Protein AF-A0AAV4U4C6-F1 (afdb_monomer_lite)

Radius of gyration: 28.1 Å; chains: 1; bounding box: 62×24×67 Å

Structure (mmCIF, N/CA/C/O backbone):
data_AF-A0AAV4U4C6-F1
#
_entry.id   AF-A0AAV4U4C6-F1
#
loop_
_atom_site.group_PDB
_atom_site.id
_atom_site.type_symbol
_atom_site.label_atom_id
_atom_site.label_alt_id
_atom_site.label_comp_id
_atom_site.label_asym_id
_atom_site.label_entity_id
_atom_site.label_seq_id
_atom_site.pdbx_PDB_ins_code
_atom_site.Cartn_x
_atom_site.Cartn_y
_atom_site.Cartn_z
_atom_site.occupancy
_atom_site.B_iso_or_equiv
_atom_site.auth_seq_id
_atom_site.auth_comp_id
_atom_site.auth_asym_id
_atom_site.auth_atom_id
_atom_site.pdbx_PDB_model_num
ATOM 1 N N . MET A 1 1 ? 18.246 0.520 -36.830 1.00 78.44 1 MET A N 1
ATOM 2 C CA . MET A 1 1 ? 16.838 0.616 -36.380 1.00 78.44 1 MET A CA 1
ATOM 3 C C . MET A 1 1 ? 16.570 -0.209 -35.117 1.00 78.44 1 MET A C 1
ATOM 5 O O . MET A 1 1 ? 16.070 0.359 -34.158 1.00 78.44 1 MET A O 1
ATOM 9 N N . VAL A 1 2 ? 16.977 -1.487 -35.061 1.00 93.62 2 VAL A N 1
ATOM 10 C CA . VAL A 1 2 ? 16.736 -2.390 -33.907 1.00 93.62 2 VAL A CA 1
ATOM 11 C C . VAL A 1 2 ? 17.307 -1.869 -32.581 1.00 93.62 2 VAL A C 1
ATOM 13 O O . VAL A 1 2 ? 16.599 -1.880 -31.589 1.00 93.62 2 VAL A O 1
ATOM 16 N N . ILE A 1 3 ? 18.530 -1.326 -32.566 1.00 96.38 3 ILE A N 1
ATOM 17 C CA . ILE A 1 3 ? 19.158 -0.798 -31.335 1.00 96.38 3 ILE A CA 1
ATOM 18 C C . ILE A 1 3 ? 18.338 0.352 -30.722 1.00 96.38 3 ILE A C 1
ATOM 20 O O . ILE A 1 3 ? 18.138 0.415 -29.513 1.00 96.38 3 ILE A O 1
ATOM 24 N N . ALA A 1 4 ? 17.821 1.255 -31.560 1.00 95.19 4 ALA A N 1
ATOM 25 C CA . ALA A 1 4 ? 16.978 2.353 -31.091 1.00 95.19 4 ALA A CA 1
ATOM 26 C C . ALA A 1 4 ? 15.636 1.835 -30.546 1.00 95.19 4 ALA A C 1
ATOM 28 O O . ALA A 1 4 ? 15.175 2.292 -29.504 1.00 95.19 4 ALA A O 1
ATOM 29 N N . GLN A 1 5 ? 15.040 0.840 -31.212 1.00 95.75 5 GLN A N 1
ATOM 30 C CA . GLN A 1 5 ? 13.808 0.195 -30.761 1.00 95.75 5 GLN A CA 1
ATOM 31 C C . GLN A 1 5 ? 13.997 -0.534 -29.426 1.00 95.75 5 GLN A C 1
ATOM 33 O O . GLN A 1 5 ? 13.148 -0.407 -28.547 1.00 95.75 5 GLN A O 1
ATOM 38 N N . THR A 1 6 ? 15.106 -1.255 -29.245 1.00 96.94 6 THR A N 1
ATOM 39 C CA . THR A 1 6 ? 15.388 -1.975 -27.997 1.00 96.94 6 THR A CA 1
ATOM 40 C C . THR A 1 6 ? 15.608 -1.012 -26.836 1.00 96.94 6 THR A C 1
ATOM 42 O O . THR A 1 6 ? 15.078 -1.237 -25.749 1.00 96.94 6 THR A O 1
ATOM 45 N N . ILE A 1 7 ? 16.312 0.101 -27.072 1.00 97.75 7 ILE A N 1
ATOM 46 C CA . ILE A 1 7 ? 16.481 1.164 -26.071 1.00 97.75 7 ILE A CA 1
ATOM 47 C C . ILE A 1 7 ? 15.124 1.780 -25.713 1.00 97.75 7 ILE A C 1
ATOM 49 O O . ILE A 1 7 ? 14.802 1.903 -24.534 1.00 97.75 7 ILE A O 1
ATOM 53 N N . LEU A 1 8 ? 14.293 2.102 -26.708 1.00 97.38 8 LEU A N 1
ATOM 54 C CA . LEU A 1 8 ? 12.963 2.665 -26.473 1.00 97.38 8 LEU A CA 1
ATOM 55 C C . LEU A 1 8 ? 12.069 1.705 -25.674 1.00 97.38 8 LEU A C 1
ATOM 57 O O . LEU A 1 8 ? 11.430 2.123 -24.712 1.00 97.38 8 LEU A O 1
ATOM 61 N N . SER A 1 9 ? 12.061 0.415 -26.021 1.00 96.38 9 SER A N 1
ATOM 62 C CA . SER A 1 9 ? 11.282 -0.587 -25.285 1.00 96.38 9 SER A CA 1
ATOM 63 C C . SER A 1 9 ? 11.755 -0.761 -23.842 1.00 96.38 9 SER A C 1
ATOM 65 O O . SER A 1 9 ? 10.929 -0.933 -22.950 1.00 96.38 9 SER A O 1
ATOM 67 N N . LEU A 1 10 ? 13.067 -0.662 -23.598 1.00 96.50 10 LEU A N 1
ATOM 68 C CA . LEU A 1 10 ? 13.634 -0.750 -22.255 1.00 96.50 10 LEU A CA 1
ATOM 69 C C . LEU A 1 10 ? 13.202 0.444 -21.393 1.00 96.50 10 LEU A C 1
ATOM 71 O O . LEU A 1 10 ? 12.768 0.255 -20.260 1.00 96.50 10 LEU A O 1
ATOM 75 N N . LEU A 1 11 ? 13.270 1.662 -21.938 1.00 97.31 11 LEU A N 1
ATOM 76 C CA . LEU A 1 11 ? 12.855 2.875 -21.228 1.00 97.31 11 LEU A CA 1
ATOM 77 C C . LEU A 1 11 ? 11.363 2.848 -20.877 1.00 97.31 11 LEU A C 1
ATOM 79 O O . LEU A 1 11 ? 10.994 3.168 -19.748 1.00 97.31 11 LEU A O 1
ATOM 83 N N . LEU A 1 12 ? 10.512 2.412 -21.811 1.00 96.94 12 LEU A N 1
ATOM 84 C CA . LEU A 1 12 ? 9.073 2.273 -21.572 1.00 96.94 12 LEU A CA 1
ATOM 85 C C . LEU A 1 12 ? 8.761 1.218 -20.506 1.00 96.94 12 LEU A C 1
ATOM 87 O O . LEU A 1 12 ? 7.885 1.439 -19.673 1.00 96.94 12 LEU A O 1
ATOM 91 N N . ALA A 1 13 ? 9.485 0.096 -20.493 1.00 96.44 13 ALA A N 1
ATOM 92 C CA . ALA A 1 13 ? 9.307 -0.943 -19.483 1.00 96.44 13 ALA A CA 1
ATOM 93 C C . ALA A 1 13 ? 9.681 -0.448 -18.077 1.00 96.44 13 ALA A C 1
ATOM 95 O O . ALA A 1 13 ? 8.913 -0.640 -17.136 1.00 96.44 13 ALA A O 1
ATOM 96 N N . LEU A 1 14 ? 10.821 0.238 -17.934 1.00 95.81 14 LEU A N 1
ATOM 97 C CA . LEU A 1 14 ? 11.250 0.819 -16.656 1.00 95.81 14 LEU A CA 1
ATOM 98 C C . LEU A 1 14 ? 10.265 1.878 -16.154 1.00 95.81 14 LEU A C 1
ATOM 100 O O . LEU A 1 14 ? 9.901 1.883 -14.975 1.00 95.81 14 LEU A O 1
ATOM 104 N N . TRP A 1 15 ? 9.787 2.736 -17.056 1.00 95.56 15 TRP A N 1
ATOM 105 C CA . TRP A 1 15 ? 8.754 3.716 -16.738 1.00 95.56 15 TRP A CA 1
ATOM 106 C C . TRP A 1 15 ? 7.463 3.035 -16.271 1.00 95.56 15 TRP A C 1
ATOM 108 O O . TRP A 1 15 ? 6.923 3.385 -15.225 1.00 95.56 15 TRP A O 1
AT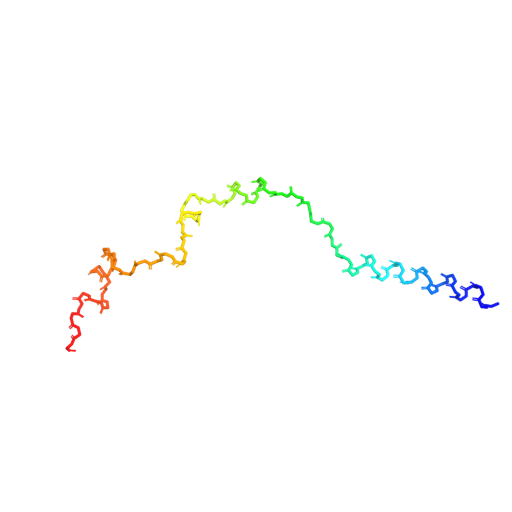OM 118 N N . GLY A 1 16 ? 6.992 2.024 -17.006 1.00 94.44 16 GLY A N 1
ATOM 119 C CA . GLY A 1 16 ? 5.778 1.279 -16.676 1.00 94.44 16 GLY A CA 1
ATOM 120 C C . GLY A 1 16 ? 5.850 0.610 -15.305 1.00 94.44 16 GLY A C 1
ATOM 121 O O . GLY A 1 16 ? 4.933 0.763 -14.503 1.00 94.44 16 GLY A O 1
ATOM 122 N N . VAL A 1 17 ? 6.959 -0.067 -14.995 1.00 94.62 17 VAL A N 1
ATOM 123 C CA . VAL A 1 17 ? 7.164 -0.692 -13.678 1.00 94.62 17 VAL A CA 1
ATOM 124 C C . VAL A 1 17 ? 7.172 0.352 -12.568 1.00 94.62 17 VAL A C 1
ATOM 126 O O . VAL A 1 17 ? 6.547 0.131 -11.539 1.00 94.62 17 VAL A O 1
ATOM 129 N N . THR A 1 18 ? 7.820 1.499 -12.775 1.00 91.06 18 THR A N 1
ATOM 130 C CA . THR A 1 18 ? 7.884 2.565 -11.760 1.00 91.06 18 THR A CA 1
ATOM 131 C C . THR A 1 18 ? 6.504 3.165 -11.480 1.00 91.06 18 THR A C 1
ATOM 133 O O . THR A 1 18 ? 6.1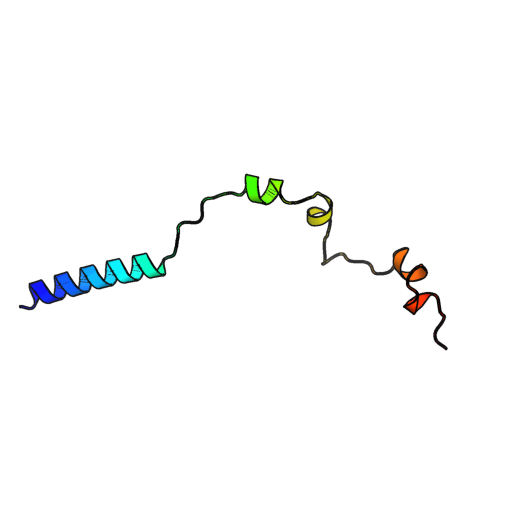71 3.426 -10.330 1.00 91.06 18 THR A O 1
ATOM 136 N N . VAL A 1 19 ? 5.668 3.328 -12.510 1.00 90.06 19 VAL A N 1
ATOM 137 C CA . VAL A 1 19 ? 4.279 3.791 -12.355 1.00 90.06 19 VAL A CA 1
ATOM 138 C C . VAL A 1 19 ? 3.416 2.751 -11.629 1.00 90.06 19 VAL A C 1
ATOM 140 O O . VAL A 1 19 ? 2.597 3.116 -10.790 1.00 90.06 19 VAL A O 1
ATOM 143 N N . ILE A 1 20 ? 3.599 1.459 -11.923 1.00 91.44 20 ILE A N 1
ATOM 144 C CA . ILE A 1 20 ? 2.823 0.367 -11.307 1.00 91.44 20 ILE A CA 1
ATOM 145 C C . ILE A 1 20 ? 3.270 0.085 -9.868 1.00 91.44 20 ILE A C 1
ATOM 147 O O . ILE A 1 20 ? 2.443 -0.295 -9.042 1.00 91.44 20 ILE A O 1
ATOM 151 N N . ALA A 1 21 ? 4.555 0.276 -9.554 1.00 88.25 21 ALA A N 1
ATOM 152 C CA . ALA A 1 21 ? 5.113 0.044 -8.223 1.00 88.25 21 ALA A CA 1
ATOM 153 C C . ALA A 1 21 ? 4.424 0.882 -7.129 1.00 88.25 21 ALA A C 1
ATOM 155 O O . ALA A 1 21 ? 4.477 0.507 -5.957 1.00 88.25 21 ALA A O 1
ATOM 156 N N . GLY A 1 22 ? 3.724 1.955 -7.517 1.00 83.19 22 GLY A N 1
ATOM 157 C CA . GLY A 1 22 ? 2.947 2.793 -6.616 1.00 83.19 22 GLY A CA 1
ATOM 158 C C . GLY A 1 22 ? 3.822 3.726 -5.786 1.00 83.19 22 GLY A C 1
ATOM 159 O O . GLY A 1 22 ? 5.048 3.739 -5.894 1.00 83.19 22 GLY A O 1
ATOM 160 N N . GLU A 1 23 ? 3.181 4.554 -4.965 1.00 83.62 23 GLU A N 1
ATOM 161 C CA . GLU A 1 23 ? 3.912 5.492 -4.120 1.00 83.62 23 GLU A CA 1
ATOM 162 C C . GLU A 1 23 ? 4.585 4.779 -2.949 1.00 83.62 23 GLU A C 1
ATOM 164 O O . GLU A 1 23 ? 4.001 3.913 -2.288 1.00 83.62 23 GLU A O 1
ATOM 169 N N . PHE A 1 24 ? 5.816 5.192 -2.649 1.00 76.81 24 PHE A N 1
ATOM 170 C CA . PHE A 1 24 ? 6.473 4.787 -1.419 1.00 76.81 24 PHE A CA 1
ATOM 171 C C . PHE A 1 24 ? 5.666 5.310 -0.230 1.00 76.81 24 PHE A C 1
ATOM 173 O O . PHE A 1 24 ? 5.651 6.507 0.058 1.00 76.81 24 PHE A O 1
ATOM 180 N N . LYS A 1 25 ? 4.994 4.403 0.483 1.00 75.62 25 LYS A N 1
ATOM 181 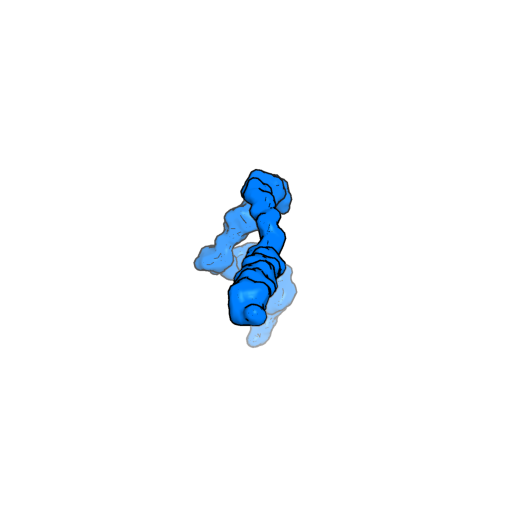C CA . LYS A 1 25 ? 4.331 4.740 1.740 1.00 75.62 25 LYS A CA 1
ATOM 182 C C . LYS A 1 25 ? 5.397 4.895 2.821 1.00 75.62 25 LYS A C 1
ATOM 184 O O . LYS A 1 25 ? 6.092 3.939 3.159 1.00 75.62 25 LYS A O 1
ATOM 189 N N . GLU A 1 26 ? 5.520 6.096 3.371 1.00 74.69 26 GLU A N 1
ATOM 190 C CA . GLU A 1 26 ? 6.389 6.351 4.518 1.00 74.69 26 GLU A CA 1
ATOM 191 C C . GLU A 1 26 ? 6.010 5.441 5.701 1.00 74.69 26 GLU A C 1
ATOM 193 O O . GLU A 1 26 ? 4.826 5.211 5.979 1.00 74.69 26 GLU A O 1
ATOM 198 N N . ILE A 1 27 ? 7.015 4.930 6.419 1.00 76.06 27 ILE A N 1
ATOM 199 C CA . ILE A 1 27 ? 6.817 4.074 7.593 1.00 76.06 27 ILE A CA 1
ATOM 200 C C . ILE A 1 27 ? 6.339 4.946 8.765 1.00 76.06 27 ILE A C 1
ATOM 202 O O . ILE A 1 27 ? 7.107 5.340 9.637 1.00 76.06 27 ILE A O 1
ATOM 206 N N . ARG A 1 28 ? 5.037 5.247 8.802 1.00 73.38 28 ARG A N 1
ATOM 207 C CA . ARG A 1 28 ? 4.375 6.008 9.878 1.00 73.38 28 ARG A CA 1
ATOM 208 C C . ARG A 1 28 ? 3.765 5.097 10.937 1.00 73.38 28 ARG A C 1
ATOM 210 O O . ARG A 1 28 ? 2.614 5.267 11.330 1.00 73.38 28 ARG A O 1
ATOM 217 N N . ALA A 1 29 ? 4.533 4.111 11.396 1.00 75.25 29 ALA A N 1
ATOM 218 C CA . ALA A 1 29 ? 4.066 3.171 12.415 1.00 75.25 29 ALA A CA 1
ATOM 219 C C . ALA A 1 29 ? 3.677 3.893 13.718 1.00 75.25 29 ALA A C 1
ATOM 221 O O . ALA A 1 29 ? 2.670 3.552 14.331 1.00 75.25 29 ALA A O 1
ATOM 222 N N . VAL A 1 30 ? 4.440 4.926 14.097 1.00 75.31 30 VAL A N 1
ATOM 223 C CA . VAL A 1 30 ? 4.182 5.722 15.305 1.00 75.31 30 VAL A CA 1
ATOM 224 C C . VAL A 1 30 ? 2.912 6.560 15.143 1.00 75.31 30 VAL A C 1
ATOM 226 O O . VAL A 1 30 ? 2.004 6.408 15.946 1.00 75.31 30 VAL A O 1
ATOM 229 N N . THR A 1 31 ? 2.767 7.332 14.061 1.00 73.94 31 THR A N 1
ATOM 230 C CA . THR A 1 31 ? 1.575 8.174 13.829 1.00 73.94 3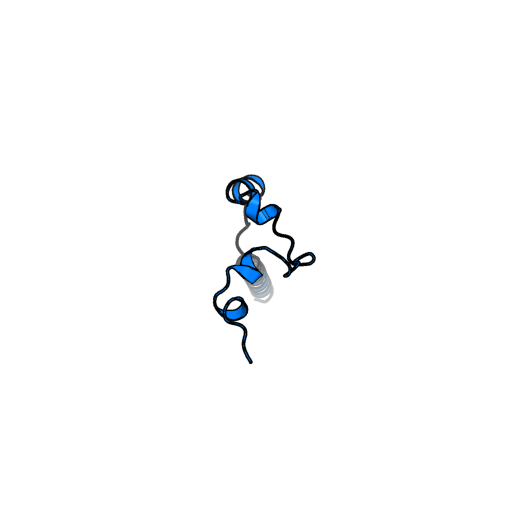1 THR A CA 1
ATOM 231 C C . THR A 1 31 ? 0.285 7.373 13.637 1.00 73.94 31 THR A C 1
ATOM 233 O O . THR A 1 31 ? -0.793 7.806 14.043 1.00 73.94 31 THR A O 1
ATOM 236 N N . GLU A 1 32 ? 0.356 6.188 13.025 1.00 77.31 32 GLU A N 1
ATOM 237 C CA . GLU A 1 32 ? -0.812 5.307 12.922 1.00 77.31 32 GLU A CA 1
ATOM 238 C C . GLU A 1 32 ? -1.211 4.729 14.291 1.00 77.31 32 GLU A C 1
ATOM 240 O O . GLU A 1 32 ? -2.392 4.481 14.538 1.00 77.31 32 GLU A O 1
ATOM 245 N N . LEU A 1 33 ? -0.242 4.519 15.186 1.00 79.81 33 LEU A N 1
ATOM 246 C CA . LEU A 1 33 ? -0.484 4.031 16.540 1.00 79.81 33 LEU A CA 1
ATOM 247 C C . LEU A 1 33 ? -0.950 5.149 17.484 1.00 79.81 33 LEU A C 1
ATOM 249 O O . LEU A 1 33 ? -1.817 4.898 18.312 1.00 79.81 33 LEU A O 1
ATOM 253 N N . GLU A 1 34 ? -0.457 6.379 17.315 1.00 80.25 34 GLU A N 1
ATOM 254 C CA . GLU A 1 34 ? -0.901 7.571 18.058 1.00 80.25 34 GLU A CA 1
ATOM 255 C C . GLU A 1 34 ? -2.397 7.853 17.863 1.00 80.25 34 GLU A C 1
ATOM 257 O O . GLU A 1 34 ? -3.076 8.289 18.789 1.00 80.25 34 GLU A O 1
ATOM 262 N N . ASN A 1 35 ? -2.937 7.544 16.681 1.00 81.69 35 ASN A N 1
ATOM 263 C CA . ASN A 1 35 ? -4.363 7.688 16.385 1.00 81.69 35 ASN A CA 1
ATOM 264 C C . ASN A 1 35 ? -5.227 6.501 16.864 1.00 81.69 35 ASN A C 1
ATOM 266 O O . ASN A 1 35 ? -6.440 6.506 16.651 1.00 81.69 35 ASN A O 1
ATOM 270 N N . LYS A 1 36 ? -4.644 5.469 17.492 1.00 86.88 36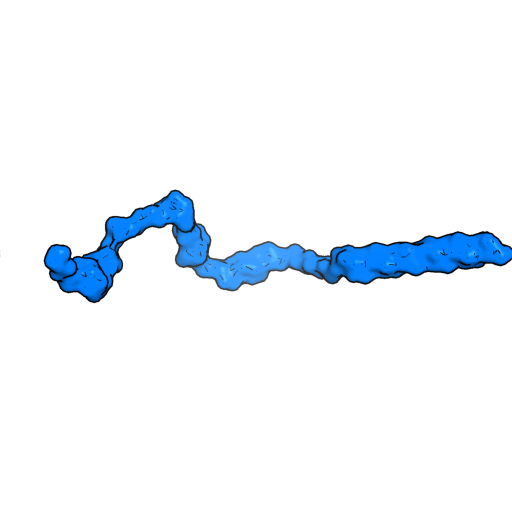 LYS A N 1
ATOM 271 C CA . LYS A 1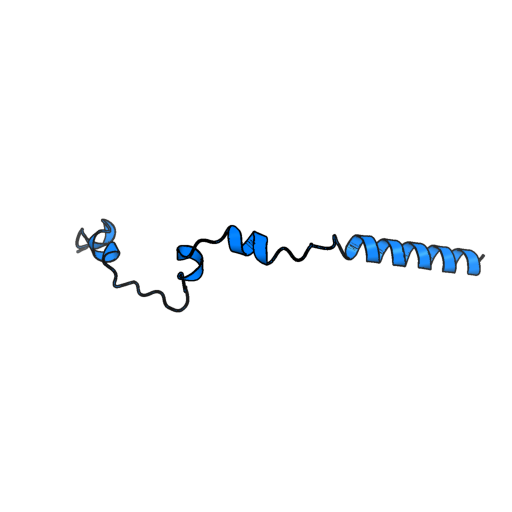 36 ? -5.373 4.306 18.025 1.00 86.88 36 LYS A CA 1
ATOM 272 C C . LYS A 1 36 ? -5.502 4.402 19.545 1.00 86.88 36 LYS A C 1
ATOM 274 O O . LYS A 1 36 ? -4.517 4.479 20.269 1.00 86.88 36 LYS A O 1
ATOM 279 N N . THR A 1 37 ? -6.731 4.330 20.048 1.00 88.12 37 THR A N 1
ATOM 280 C CA . THR A 1 37 ? -7.014 4.315 21.492 1.00 88.12 37 THR A CA 1
ATOM 281 C C . THR A 1 37 ? -6.824 2.915 22.085 1.00 88.12 37 THR A C 1
ATOM 283 O O . THR A 1 37 ? -6.965 1.903 21.394 1.00 88.12 37 THR A O 1
ATOM 286 N N . PHE A 1 38 ? -6.589 2.834 23.398 1.00 88.00 38 PHE A N 1
ATOM 287 C CA . PHE A 1 38 ? -6.525 1.565 24.137 1.00 88.00 38 PHE A CA 1
ATOM 288 C C . PHE A 1 38 ? -7.777 0.693 23.973 1.00 88.00 38 PHE A C 1
ATOM 290 O O . PHE A 1 38 ? -7.662 -0.529 23.961 1.00 88.00 38 PHE A O 1
ATOM 297 N N . GLU A 1 39 ? -8.954 1.295 23.785 1.00 86.06 39 GLU A N 1
ATOM 298 C CA . GLU A 1 39 ? -10.200 0.565 23.517 1.00 86.06 39 GLU A CA 1
ATOM 299 C C . GLU A 1 39 ? -10.125 -0.249 22.217 1.00 86.06 39 GLU A C 1
ATOM 301 O O . GLU A 1 39 ? -10.522 -1.413 22.183 1.00 86.06 39 GLU A O 1
ATOM 306 N N . VAL A 1 40 ? -9.537 0.327 21.164 1.00 87.44 40 VAL A N 1
ATOM 307 C CA . VAL A 1 40 ? -9.363 -0.326 19.858 1.00 87.44 40 VAL A CA 1
ATOM 308 C C . VAL A 1 40 ? -8.366 -1.480 19.953 1.00 87.44 40 VAL A C 1
ATOM 310 O O . VAL A 1 40 ? -8.580 -2.533 19.360 1.00 87.44 40 VAL A O 1
ATOM 313 N N . ILE A 1 41 ? -7.286 -1.304 20.717 1.00 85.62 41 ILE A N 1
ATOM 314 C CA . ILE A 1 41 ? -6.246 -2.329 20.907 1.00 85.62 41 ILE A CA 1
ATOM 315 C C . ILE A 1 41 ? -6.749 -3.471 21.804 1.00 85.62 41 ILE A C 1
ATOM 317 O O . ILE A 1 41 ? -6.442 -4.640 21.563 1.00 85.62 41 ILE A O 1
ATOM 321 N N . GLY A 1 42 ? -7.524 -3.145 22.841 1.00 88.25 42 GLY A N 1
ATOM 322 C CA . GLY A 1 42 ? -8.111 -4.116 23.767 1.00 88.25 42 GLY A CA 1
ATOM 323 C C . GLY A 1 42 ? -9.245 -4.934 23.147 1.00 88.25 42 GLY A C 1
ATOM 324 O O . GLY A 1 42 ? -9.557 -6.028 23.618 1.00 88.25 42 GLY A O 1
ATOM 325 N N . ASN A 1 43 ? -9.835 -4.440 22.062 1.00 91.00 43 ASN A N 1
ATOM 326 C CA . ASN A 1 43 ? -10.858 -5.134 21.311 1.00 91.00 43 ASN A CA 1
ATOM 327 C C . ASN A 1 43 ? -10.275 -6.355 20.571 1.00 91.00 43 ASN A C 1
ATOM 329 O O . ASN A 1 43 ? -9.604 -6.227 19.548 1.00 91.00 43 ASN A O 1
ATOM 333 N N . ARG A 1 44 ? -10.551 -7.562 21.080 1.00 91.38 44 ARG A N 1
ATOM 334 C CA . ARG A 1 44 ? -10.107 -8.848 20.514 1.00 91.38 44 ARG A CA 1
ATOM 335 C C . ARG A 1 44 ? -11.310 -9.639 19.978 1.00 91.38 44 ARG A C 1
ATOM 337 O O . ARG A 1 44 ? -11.899 -10.400 20.745 1.00 91.38 44 ARG A O 1
ATOM 344 N N . PRO A 1 45 ? -11.654 -9.531 18.677 1.00 89.56 45 PRO A N 1
ATOM 345 C CA . PRO A 1 45 ? -12.852 -10.165 18.121 1.00 89.56 45 PRO A CA 1
ATOM 346 C C . PRO A 1 45 ? -12.913 -11.679 18.313 1.00 89.56 45 PRO A C 1
ATOM 348 O O . PRO A 1 45 ? -13.965 -12.228 18.623 1.00 89.56 45 PRO A O 1
ATOM 351 N N . SER A 1 46 ? -11.764 -12.352 18.218 1.00 93.31 46 SER A N 1
ATOM 352 C CA . SER A 1 46 ? -11.651 -13.797 18.453 1.00 93.31 46 SER A CA 1
ATOM 353 C C . SER A 1 46 ? -12.022 -14.230 19.879 1.00 93.31 46 SER A C 1
ATOM 355 O O . SER A 1 46 ? -12.207 -15.417 20.112 1.00 93.31 46 SER A O 1
ATOM 357 N N . PHE A 1 47 ? -12.119 -13.294 20.828 1.00 92.94 47 PHE A N 1
ATOM 358 C CA . PHE A 1 47 ? -12.414 -13.540 22.242 1.00 92.94 47 PHE A CA 1
ATOM 359 C C . PHE A 1 47 ? -13.707 -12.858 22.708 1.00 92.94 47 PHE A C 1
ATOM 361 O O . PHE A 1 47 ? -13.934 -12.698 23.909 1.00 92.94 47 PHE A O 1
ATOM 368 N N . TYR A 1 48 ? -14.571 -12.436 21.783 1.00 91.19 48 TYR A N 1
ATOM 369 C CA . TYR A 1 48 ? -15.847 -11.854 22.170 1.00 91.19 48 TYR A CA 1
ATOM 370 C C . TYR A 1 48 ? -16.718 -12.849 22.927 1.00 91.19 48 TYR A C 1
ATOM 372 O O . TYR A 1 48 ? -16.997 -13.955 22.472 1.00 91.19 48 TYR A O 1
ATOM 380 N N . THR A 1 49 ? -17.191 -12.407 24.089 1.00 88.12 49 THR A N 1
ATOM 381 C CA . THR A 1 49 ? -18.205 -13.105 24.874 1.00 88.12 49 THR A CA 1
ATOM 382 C C . THR A 1 49 ? -19.474 -12.263 24.880 1.00 88.12 49 THR A C 1
ATOM 384 O O . THR A 1 49 ? -19.467 -11.101 25.282 1.00 88.12 49 THR A O 1
ATOM 387 N N . PHE A 1 50 ? -20.593 -12.850 24.460 1.00 87.12 50 PHE A N 1
ATOM 388 C CA . PHE A 1 50 ? -21.878 -12.144 24.360 1.00 87.12 50 PHE A CA 1
ATOM 389 C C . PHE A 1 50 ? -22.679 -12.144 25.674 1.00 87.12 50 PHE A C 1
ATOM 391 O O . PHE A 1 50 ? -23.717 -11.494 25.778 1.00 87.12 50 PHE A O 1
ATOM 398 N N . SER A 1 51 ? -22.165 -12.804 26.713 1.00 85.31 51 SER A N 1
ATOM 399 C CA . SER A 1 51 ? -22.707 -12.808 28.077 1.00 85.31 51 SER A CA 1
ATOM 400 C C . SER A 1 51 ? -22.219 -11.598 28.888 1.00 85.31 51 SER A C 1
ATOM 402 O O . SER A 1 51 ? -21.539 -11.751 29.896 1.00 85.31 51 SER A O 1
ATOM 404 N N . HIS A 1 52 ? -22.536 -10.383 28.440 1.00 86.88 52 HIS A N 1
ATOM 405 C CA . HIS A 1 52 ? -22.185 -9.133 29.129 1.00 86.88 52 HIS A CA 1
ATOM 406 C C . HIS A 1 52 ? -23.445 -8.362 29.552 1.00 86.88 52 HIS A C 1
ATOM 408 O O . HIS A 1 52 ? -24.556 -8.686 29.132 1.00 86.88 52 HIS A O 1
ATOM 414 N N . ARG A 1 53 ? -23.288 -7.311 30.372 1.00 85.00 53 ARG A N 1
ATOM 415 C CA . ARG A 1 53 ? -24.412 -6.506 30.902 1.00 85.00 53 ARG A CA 1
ATOM 416 C C . ARG A 1 53 ? -25.315 -5.914 29.811 1.00 85.00 53 ARG A C 1
ATOM 418 O O . ARG A 1 53 ? -26.517 -5.785 30.022 1.00 85.00 53 ARG A O 1
ATOM 425 N N . GLY A 1 54 ? -24.755 -5.627 28.634 1.00 85.56 54 GLY A N 1
ATOM 426 C CA . GLY A 1 54 ? -25.497 -5.148 27.465 1.00 85.56 54 GLY A CA 1
ATOM 427 C C . GLY A 1 54 ? -26.566 -6.125 26.970 1.00 85.56 54 GLY A C 1
ATOM 428 O O . GLY A 1 54 ? -27.584 -5.683 26.447 1.00 85.56 54 GLY A O 1
ATOM 429 N N . LYS A 1 55 ? -26.419 -7.432 27.234 1.00 81.31 55 LYS A N 1
ATOM 430 C CA . LYS A 1 55 ? -27.466 -8.422 26.957 1.00 81.31 55 LYS A CA 1
ATOM 431 C C . LYS A 1 55 ? -28.746 -8.139 27.747 1.00 81.31 55 LYS A C 1
ATOM 433 O O . LYS A 1 55 ? -29.817 -8.256 27.188 1.00 81.31 55 LYS A O 1
ATOM 438 N N . VAL A 1 56 ? -28.657 -7.745 29.017 1.00 81.50 56 VAL A N 1
ATOM 439 C CA . VAL A 1 56 ? -29.844 -7.470 29.857 1.00 81.50 56 VAL A CA 1
ATOM 440 C C . VAL A 1 56 ? -30.423 -6.082 29.575 1.00 81.50 56 VAL A C 1
ATOM 442 O O . VAL A 1 56 ? -31.627 -5.879 29.684 1.00 81.50 56 VAL A O 1
ATOM 445 N N . LEU A 1 57 ? -29.565 -5.132 29.194 1.00 81.81 57 LEU A N 1
ATOM 446 C CA . LEU A 1 57 ? -29.962 -3.759 28.878 1.00 81.81 57 LEU A CA 1
ATOM 447 C C . LEU A 1 57 ? -30.571 -3.617 27.472 1.00 81.81 57 LEU A C 1
ATOM 449 O O . LEU A 1 57 ? -31.281 -2.654 27.195 1.00 81.81 57 LEU A O 1
ATOM 453 N N . SER A 1 58 ? -30.292 -4.562 26.573 1.00 81.94 58 SER A N 1
ATOM 454 C CA . SER A 1 58 ? -30.860 -4.579 25.229 1.00 81.94 58 SER A CA 1
ATOM 455 C C . SER A 1 58 ? -32.369 -4.819 25.286 1.00 81.94 58 SER A C 1
ATOM 457 O O . SER A 1 58 ? -32.826 -5.830 25.817 1.00 81.94 58 SER A O 1
ATOM 459 N N . THR A 1 59 ? -33.150 -3.927 24.675 1.00 75.44 59 THR A N 1
ATOM 460 C CA . THR A 1 59 ? -34.616 -4.045 24.565 1.00 75.44 59 THR A CA 1
ATOM 461 C C . THR A 1 59 ? -35.059 -5.341 23.880 1.00 75.44 59 THR A C 1
ATOM 463 O O . THR A 1 59 ? -36.127 -5.855 24.193 1.00 75.44 59 THR A O 1
ATOM 466 N N . VAL A 1 60 ? -34.209 -5.906 23.016 1.00 74.56 60 VAL A N 1
ATOM 467 C CA . VAL A 1 60 ? -34.433 -7.171 22.294 1.00 74.56 60 VAL A CA 1
ATOM 468 C C . VAL A 1 60 ? -34.415 -8.388 23.225 1.00 74.56 60 VAL A C 1
ATOM 470 O O . VAL A 1 60 ? -35.134 -9.349 22.988 1.00 74.56 60 VAL A O 1
ATOM 473 N N . TYR A 1 61 ? -33.603 -8.354 24.284 1.00 66.81 61 TYR A N 1
ATOM 474 C CA . TYR A 1 61 ? -33.476 -9.443 25.261 1.00 66.81 61 TYR A CA 1
ATOM 475 C C . TYR A 1 61 ? -34.234 -9.163 26.570 1.00 66.81 61 TYR A C 1
ATOM 477 O O . TYR A 1 61 ? -34.566 -10.097 27.294 1.00 66.81 61 TYR A O 1
ATOM 485 N N . SER A 1 62 ? -34.474 -7.888 26.898 1.00 63.06 62 SER A N 1
ATOM 486 C CA . SER A 1 62 ? -35.171 -7.443 28.113 1.00 63.06 62 SER A CA 1
ATOM 487 C C . SER A 1 62 ? -36.683 -7.665 28.037 1.00 63.06 62 SER A C 1
ATOM 489 O O . SER A 1 62 ? -37.320 -7.980 29.040 1.00 63.06 62 SER A O 1
ATOM 491 N N . GLN A 1 63 ? -37.266 -7.534 26.844 1.00 61.00 63 GLN A N 1
ATOM 492 C CA . GLN A 1 63 ? -38.632 -7.968 26.588 1.00 61.00 63 GLN A CA 1
ATOM 493 C C . GLN A 1 63 ? -38.558 -9.465 26.302 1.00 61.00 63 GLN A C 1
ATOM 495 O O . GLN A 1 63 ? -38.196 -9.850 25.194 1.00 61.00 63 GLN A O 1
ATOM 500 N N . GLY A 1 64 ? -38.804 -10.302 27.314 1.00 62.97 64 GLY A N 1
ATOM 501 C CA . GLY A 1 64 ? -38.904 -11.746 27.122 1.00 62.97 64 GLY A CA 1
ATOM 502 C C . GLY A 1 64 ? -39.814 -12.032 25.930 1.00 62.97 64 GLY A C 1
ATOM 503 O O . GLY A 1 64 ? -41.015 -11.775 25.990 1.00 62.97 64 GLY A O 1
ATOM 504 N N . HIS A 1 65 ? -39.220 -12.473 24.824 1.00 51.28 65 HIS A N 1
ATOM 505 C CA . HIS A 1 65 ? -39.977 -13.015 23.708 1.00 51.28 65 HIS A CA 1
ATOM 506 C C . HIS A 1 65 ? -40.707 -14.274 24.222 1.00 51.28 65 HIS A C 1
ATOM 508 O O . HIS A 1 65 ? -40.101 -14.979 25.036 1.00 51.28 65 HIS A O 1
ATOM 514 N N . PRO A 1 66 ? -41.977 -14.529 23.844 1.00 53.06 66 PRO A N 1
ATOM 515 C CA . PRO A 1 66 ? -42.652 -15.784 24.181 1.00 53.06 66 PRO A CA 1
ATOM 516 C C . PRO A 1 66 ? -41.847 -17.017 23.750 1.00 53.06 66 PRO A C 1
ATOM 518 O O . PRO A 1 66 ? -41.103 -16.927 22.744 1.00 53.06 66 PRO A O 1
#

Foldseek 3Di:
DVVVVVVVVVVVVVVVCVVVVDDDDPPVVVVVVVPDDPVNVVDDPVPDDPPDPVCCVDPVNVPPDD

Organism: Caerostris extrusa (NCBI:txid172846)

Secondary structure (DSSP, 8-state):
-HHHHHHHHHHHHHHHHHHHT-------HHHHHHT--HHHHH--GGG--S-SHHHHHSHHHHS---

Sequence (66 aa):
MVIAQTILSLLLALWGVTVIAGEFKEIRAVTELENKTFEVIGNRPSFYTFSHRGKVLSTVYSQGHP

pLDDT: mean 84.48, std 10.75, range [51.28, 97.75]